Protein AF-A0A2T9WKX0-F1 (afdb_monomer_lite)

pLDDT: mean 79.96, std 14.44, range [45.69, 96.19]

Structure (mmCIF, N/CA/C/O backbone):
data_AF-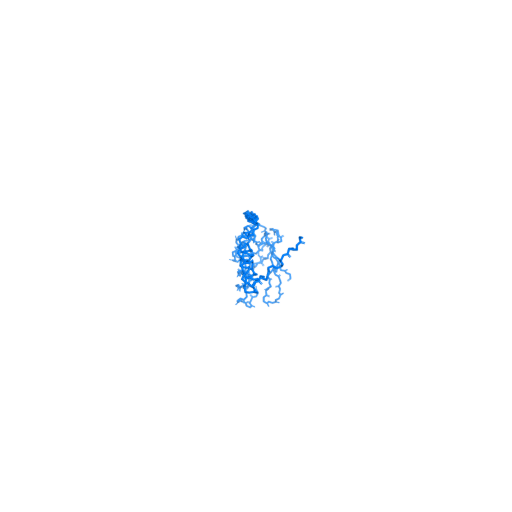A0A2T9WKX0-F1
#
_entry.id   AF-A0A2T9WKX0-F1
#
loop_
_atom_site.group_PDB
_atom_site.id
_atom_site.type_symbol
_atom_site.label_atom_id
_atom_site.label_alt_id
_atom_site.label_comp_id
_atom_site.label_asym_id
_atom_site.label_entity_id
_atom_site.label_seq_id
_atom_site.pdbx_PDB_ins_code
_atom_site.Cartn_x
_atom_site.Cartn_y
_atom_site.Cartn_z
_atom_site.occupancy
_atom_site.B_iso_or_equiv
_atom_site.auth_seq_id
_atom_site.auth_comp_id
_atom_site.auth_asym_id
_atom_site.auth_atom_id
_atom_site.pdbx_PDB_model_num
ATOM 1 N N . MET A 1 1 ? -24.105 4.157 95.725 1.00 45.69 1 MET A N 1
ATOM 2 C CA . MET A 1 1 ? -23.853 4.568 94.326 1.00 45.69 1 MET A CA 1
ATOM 3 C C . MET A 1 1 ? -24.522 3.569 93.401 1.00 45.69 1 MET A C 1
ATOM 5 O O . MET A 1 1 ? -24.033 2.460 93.273 1.00 45.69 1 MET A O 1
ATOM 9 N N . ILE A 1 2 ? -25.660 3.927 92.810 1.00 48.53 2 ILE A N 1
ATOM 10 C CA . ILE A 1 2 ? -26.335 3.114 91.792 1.00 48.53 2 ILE A CA 1
ATOM 11 C C . ILE A 1 2 ? -26.594 4.075 90.635 1.00 48.53 2 ILE A C 1
ATOM 13 O O . ILE A 1 2 ? -27.408 4.990 90.761 1.00 48.53 2 ILE A O 1
ATOM 17 N N . LYS A 1 3 ? -25.825 3.941 89.549 1.00 50.44 3 LYS A N 1
ATOM 18 C CA . LYS A 1 3 ? -26.073 4.695 88.317 1.00 50.44 3 LYS A CA 1
ATOM 19 C C . LYS A 1 3 ? -27.408 4.203 87.761 1.00 50.44 3 LYS A C 1
ATOM 21 O O . LYS A 1 3 ? -27.507 3.064 87.320 1.00 50.44 3 LYS A O 1
ATOM 26 N N . ARG A 1 4 ? -28.440 5.049 87.839 1.00 50.62 4 ARG A N 1
ATOM 27 C CA . ARG A 1 4 ? -29.727 4.819 87.177 1.00 50.62 4 ARG A CA 1
ATOM 28 C C . ARG A 1 4 ? -29.478 4.719 85.676 1.00 50.62 4 ARG A C 1
ATOM 30 O O . ARG A 1 4 ? -29.065 5.696 85.057 1.00 50.62 4 ARG A O 1
ATOM 37 N N . THR A 1 5 ? -29.750 3.553 85.111 1.00 56.56 5 THR A N 1
ATOM 38 C CA . THR A 1 5 ? -29.884 3.355 83.671 1.00 56.56 5 THR A CA 1
ATOM 39 C C . THR A 1 5 ? -31.097 4.162 83.221 1.00 56.56 5 THR A C 1
ATOM 41 O O . THR A 1 5 ? -32.239 3.777 83.466 1.00 56.56 5 THR A O 1
ATOM 44 N N . GLN A 1 6 ? -30.860 5.350 82.666 1.00 55.59 6 GLN A N 1
ATOM 45 C CA . GLN A 1 6 ? -31.915 6.130 82.032 1.00 55.59 6 GLN A CA 1
ATOM 46 C C . GLN A 1 6 ? -32.385 5.351 80.802 1.00 55.59 6 GLN A C 1
ATOM 48 O O . GLN A 1 6 ? -31.597 5.103 79.891 1.00 55.59 6 GLN A O 1
ATOM 53 N N . ASN A 1 7 ? -33.660 4.950 80.808 1.00 59.12 7 ASN A N 1
ATOM 54 C CA . ASN A 1 7 ? -34.376 4.453 79.637 1.00 59.12 7 ASN A CA 1
ATOM 55 C C . ASN A 1 7 ? -34.267 5.508 78.534 1.00 59.12 7 ASN A C 1
ATOM 57 O O . ASN A 1 7 ? -35.022 6.480 78.529 1.00 59.12 7 ASN A O 1
ATOM 61 N N . LEU A 1 8 ? -33.313 5.335 77.622 1.00 61.34 8 LEU A N 1
ATOM 62 C CA . LEU A 1 8 ? -33.278 6.120 76.402 1.00 61.34 8 LEU A CA 1
ATOM 63 C C . LEU A 1 8 ? -34.489 5.674 75.573 1.00 61.34 8 LEU A C 1
ATOM 65 O O . LEU A 1 8 ? -34.577 4.490 75.234 1.00 61.34 8 LEU A O 1
ATOM 69 N N . PRO A 1 9 ? -35.455 6.564 75.293 1.00 70.69 9 PRO A N 1
ATOM 70 C CA . PRO A 1 9 ? -36.623 6.181 74.523 1.00 70.69 9 PRO A CA 1
ATOM 71 C C . PRO A 1 9 ? -36.156 5.690 73.152 1.00 70.69 9 PRO A C 1
ATOM 73 O O . PRO A 1 9 ? -35.346 6.339 72.491 1.00 70.69 9 PRO A O 1
ATOM 76 N N . LEU A 1 10 ? -36.660 4.525 72.736 1.00 69.50 10 LEU A N 1
ATOM 77 C CA . LEU A 1 10 ? -36.235 3.812 71.524 1.00 69.50 10 LEU A CA 1
ATOM 78 C C . LEU A 1 10 ? -36.245 4.718 70.278 1.00 69.50 10 LEU A C 1
ATOM 80 O O . LEU A 1 10 ? -35.387 4.608 69.408 1.00 69.50 10 LEU A O 1
ATOM 84 N N . ASN A 1 11 ? -37.168 5.680 70.249 1.00 72.81 11 ASN A N 1
ATOM 85 C CA . ASN A 1 11 ? -37.296 6.674 69.189 1.00 72.81 11 ASN A CA 1
ATOM 86 C C . ASN A 1 11 ? -36.045 7.564 69.041 1.00 72.81 11 ASN A C 1
ATOM 88 O O . ASN A 1 11 ? -35.660 7.915 67.931 1.00 72.81 11 ASN A O 1
ATOM 92 N N . THR A 1 12 ? -35.364 7.886 70.144 1.00 77.31 12 THR A N 1
ATOM 93 C CA . THR A 1 12 ? -34.109 8.654 70.142 1.00 77.31 12 THR A CA 1
ATOM 94 C C . THR A 1 12 ? -32.941 7.829 69.608 1.00 77.31 12 THR A C 1
ATOM 96 O O . THR A 1 12 ? -32.082 8.369 68.915 1.00 77.31 12 THR A O 1
ATOM 99 N N . ILE A 1 13 ? -32.924 6.518 69.871 1.00 77.50 13 ILE A N 1
ATOM 100 C CA . ILE A 1 13 ? -31.910 5.604 69.325 1.00 77.50 13 ILE A CA 1
ATOM 101 C C . ILE A 1 13 ? -32.074 5.495 67.804 1.00 77.50 13 ILE A C 1
ATOM 103 O O . ILE A 1 13 ? -31.099 5.627 67.068 1.00 77.50 13 ILE A O 1
ATOM 107 N N . ILE A 1 14 ? -33.312 5.330 67.329 1.00 80.69 14 ILE A N 1
ATOM 108 C CA . ILE A 1 14 ? -33.627 5.262 65.894 1.00 80.69 14 ILE A CA 1
ATOM 109 C C . ILE A 1 14 ? -33.220 6.566 65.193 1.00 80.69 14 ILE A C 1
ATOM 111 O O . ILE A 1 14 ? -32.568 6.529 64.149 1.00 80.69 14 ILE A O 1
ATOM 115 N N . LEU A 1 15 ? -33.529 7.720 65.793 1.0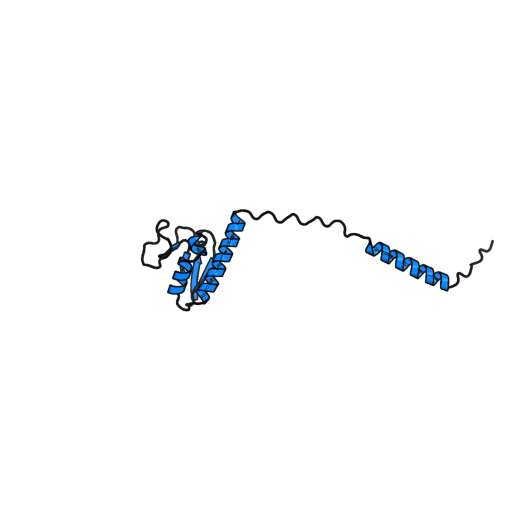0 83.62 15 LEU A N 1
ATOM 116 C CA . LEU A 1 15 ? -33.180 9.024 65.226 1.00 83.62 15 LEU A CA 1
ATOM 117 C C . LEU A 1 15 ? -31.657 9.233 65.133 1.00 83.62 15 LEU A C 1
ATOM 119 O O . LEU A 1 15 ? -31.170 9.760 64.133 1.00 83.62 15 LEU A O 1
ATOM 123 N N . ALA A 1 16 ? -30.899 8.778 66.135 1.00 81.94 16 ALA A N 1
ATOM 124 C CA . ALA A 1 16 ? -29.439 8.866 66.134 1.00 81.94 16 ALA A CA 1
ATOM 125 C C . ALA A 1 16 ? -28.800 8.007 65.028 1.00 81.94 16 ALA A C 1
ATOM 127 O O . ALA A 1 16 ? -27.862 8.456 64.372 1.00 81.94 16 ALA A O 1
ATOM 128 N N . ILE A 1 17 ? -29.330 6.806 64.771 1.00 83.94 17 ILE A N 1
ATOM 129 C CA . ILE A 1 17 ? -28.842 5.928 63.694 1.00 83.94 17 ILE A CA 1
ATOM 130 C C . ILE A 1 17 ? -29.078 6.570 62.321 1.00 83.94 17 ILE A C 1
ATOM 132 O O . ILE A 1 17 ? -28.168 6.593 61.492 1.00 83.94 17 ILE A O 1
ATOM 136 N N . ILE A 1 18 ? -30.269 7.138 62.096 1.00 85.62 18 ILE A N 1
ATOM 137 C CA . ILE A 1 18 ? -30.601 7.830 60.841 1.00 85.62 18 ILE A CA 1
ATOM 138 C C . ILE A 1 18 ? -29.663 9.026 60.625 1.00 85.62 18 ILE A C 1
ATOM 140 O O . ILE A 1 18 ? -29.126 9.197 59.531 1.00 85.62 18 ILE A O 1
ATOM 144 N N . ALA A 1 19 ? -29.408 9.819 61.669 1.00 84.50 19 ALA A N 1
ATOM 145 C CA . ALA A 1 19 ? -28.500 10.960 61.589 1.00 84.50 19 ALA A CA 1
ATOM 146 C C . ALA A 1 19 ? -27.062 10.542 61.228 1.00 84.50 19 ALA A C 1
ATOM 148 O O . ALA A 1 19 ? -26.445 11.160 60.362 1.00 84.50 19 ALA A O 1
ATOM 149 N N . ILE A 1 20 ? -26.541 9.466 61.831 1.00 84.81 20 ILE A N 1
ATOM 150 C CA . ILE A 1 20 ? -25.201 8.941 61.519 1.00 84.81 20 ILE A CA 1
ATOM 151 C C . ILE A 1 20 ? -25.132 8.450 60.067 1.00 84.81 20 ILE A C 1
ATOM 153 O O . ILE A 1 20 ? -24.168 8.759 59.369 1.00 84.81 20 ILE A O 1
ATOM 157 N N . ALA A 1 21 ? -26.157 7.742 59.583 1.00 82.94 21 ALA A N 1
ATOM 158 C CA . ALA A 1 21 ? -26.199 7.252 58.206 1.00 82.94 21 ALA A CA 1
ATOM 159 C C . ALA A 1 21 ? -26.160 8.397 57.179 1.00 82.94 21 ALA A C 1
ATOM 161 O O . ALA A 1 21 ? -25.421 8.321 56.198 1.00 82.94 21 ALA A O 1
ATOM 162 N N . ILE A 1 22 ? -26.894 9.485 57.436 1.00 82.44 22 ILE A N 1
ATOM 163 C CA . ILE A 1 22 ? -26.889 10.679 56.578 1.00 82.44 22 ILE A CA 1
ATOM 164 C C . ILE A 1 22 ? -25.508 11.342 56.585 1.00 82.44 22 ILE A C 1
ATOM 166 O O . ILE A 1 22 ? -24.995 11.689 55.525 1.00 82.44 22 ILE A O 1
ATOM 170 N N . VAL A 1 23 ? -24.872 11.479 57.752 1.00 80.44 23 VAL A N 1
ATOM 171 C CA . VAL A 1 23 ? -23.530 12.075 57.859 1.00 80.44 23 VAL A CA 1
ATOM 172 C C . VAL A 1 23 ? -22.489 11.241 57.105 1.00 80.44 23 VAL A C 1
ATOM 174 O O . VAL A 1 23 ? -21.694 11.803 56.358 1.00 80.44 23 VAL A O 1
ATOM 177 N N . VAL A 1 24 ? -22.521 9.911 57.222 1.00 77.12 24 VAL A N 1
ATOM 178 C CA . VAL A 1 24 ? -21.611 9.020 56.479 1.00 77.12 24 VAL A CA 1
ATOM 179 C C . VAL A 1 24 ? -21.844 9.118 54.968 1.00 77.12 24 VAL A C 1
ATOM 181 O O . VAL A 1 24 ? -20.879 9.174 54.209 1.00 77.12 24 VAL A O 1
ATOM 184 N N . PHE A 1 25 ? -23.101 9.202 54.526 1.00 72.19 25 PHE A N 1
ATOM 185 C CA . PHE A 1 25 ? -23.439 9.362 53.109 1.00 72.19 25 PHE A CA 1
ATOM 186 C C . PHE A 1 25 ? -22.978 10.717 52.549 1.00 72.19 25 PHE A C 1
ATOM 188 O O . PHE A 1 25 ? -22.442 10.790 51.444 1.00 72.19 25 PHE A O 1
ATOM 195 N N . LEU A 1 26 ? -23.121 11.792 53.331 1.00 72.44 26 LEU A N 1
ATOM 196 C CA . LEU A 1 26 ? -22.642 13.121 52.956 1.00 72.44 26 LEU A CA 1
ATOM 197 C C . LEU A 1 26 ? -21.111 13.171 52.880 1.00 72.44 26 LEU A C 1
ATOM 199 O O . LEU A 1 26 ? -20.582 13.703 51.911 1.00 72.44 26 LEU A O 1
ATOM 203 N N . ILE A 1 27 ? -20.390 12.583 53.840 1.00 69.62 27 ILE A N 1
ATOM 204 C CA . ILE A 1 27 ? -18.916 12.545 53.814 1.00 69.62 27 ILE A CA 1
ATOM 205 C C . ILE A 1 27 ? -18.410 11.666 52.659 1.00 69.62 27 ILE A C 1
ATOM 207 O O . ILE A 1 27 ? -17.445 12.036 51.993 1.00 69.62 27 ILE A O 1
ATOM 211 N N . GLY A 1 28 ? -19.081 10.543 52.372 1.00 60.75 28 GLY A N 1
ATOM 212 C CA . GLY A 1 28 ? -18.735 9.651 51.260 1.00 60.75 28 GLY A CA 1
ATOM 213 C C . GLY A 1 28 ? -18.815 10.325 49.886 1.00 60.75 28 GLY A C 1
ATOM 214 O O . GLY A 1 28 ? -17.961 10.078 49.039 1.00 60.75 28 GLY A O 1
ATOM 215 N N . ASN A 1 29 ? -19.771 11.238 49.690 1.00 60.78 29 ASN A N 1
ATOM 216 C CA . ASN A 1 29 ? -19.918 11.991 48.438 1.00 60.78 29 ASN A CA 1
ATOM 217 C C . ASN A 1 29 ? -18.929 13.164 48.287 1.00 60.78 29 ASN A C 1
ATOM 219 O O . ASN A 1 29 ? -18.828 13.726 47.199 1.00 60.78 29 ASN A O 1
ATOM 223 N N . PHE A 1 30 ? -18.202 13.54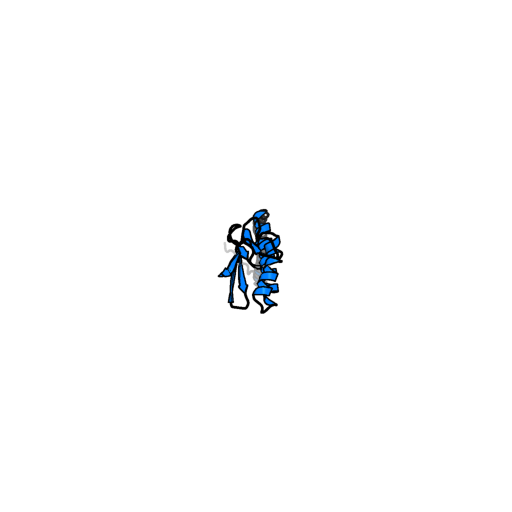2 49.347 1.00 53.34 30 PHE A N 1
ATOM 224 C CA . PHE A 1 30 ? -17.223 14.640 49.330 1.00 53.34 30 PHE A CA 1
ATOM 225 C C . PHE A 1 30 ? -15.764 14.181 49.203 1.00 53.34 30 PHE A C 1
ATOM 227 O O . PHE A 1 30 ? -14.861 15.021 49.169 1.00 53.34 30 PHE A O 1
ATOM 234 N N . ILE A 1 31 ? -15.508 12.876 49.074 1.00 57.84 31 ILE A N 1
ATOM 235 C CA . ILE A 1 31 ? -14.191 12.390 48.662 1.00 57.84 31 ILE A CA 1
ATOM 236 C C . ILE A 1 31 ? -14.075 12.648 47.158 1.00 57.84 31 ILE A C 1
ATOM 238 O O . ILE A 1 31 ? -14.428 11.805 46.335 1.00 57.84 31 ILE A O 1
ATOM 242 N N . LEU A 1 32 ? -13.600 13.846 46.797 1.00 53.69 32 LEU A N 1
ATOM 243 C CA . LEU A 1 32 ? -13.025 14.077 45.475 1.00 53.69 32 LEU A CA 1
ATOM 244 C C . LEU A 1 32 ? -12.069 12.906 45.197 1.00 53.69 32 LEU A C 1
ATOM 246 O O . LEU A 1 32 ? -11.232 12.616 46.063 1.00 53.69 32 LEU A O 1
ATOM 250 N N . PRO A 1 33 ? -12.173 12.221 44.043 1.00 59.06 33 PRO A N 1
ATOM 251 C CA . PRO A 1 33 ? -11.176 11.229 43.683 1.00 59.06 33 PRO A CA 1
ATOM 252 C C . PRO A 1 33 ? -9.798 11.892 43.813 1.00 59.06 33 PRO A C 1
ATOM 254 O O . PRO A 1 33 ? -9.649 13.047 43.396 1.00 59.06 33 PRO A O 1
ATOM 257 N N . PRO A 1 34 ? -8.811 11.230 44.444 1.00 62.00 34 PRO A N 1
ATOM 258 C CA . PRO A 1 34 ? -7.472 11.790 44.550 1.00 62.00 34 PRO A CA 1
ATOM 259 C C . PRO A 1 34 ? -7.034 12.160 43.139 1.00 62.00 34 PRO A C 1
ATOM 261 O O . PRO A 1 34 ? -7.120 11.300 42.264 1.00 62.00 34 PRO A O 1
ATOM 264 N N . ASN A 1 35 ? -6.665 13.434 42.935 1.00 56.25 35 ASN A N 1
ATOM 265 C CA . ASN A 1 35 ? -6.225 14.021 41.669 1.00 56.25 35 ASN A CA 1
ATOM 266 C C . ASN A 1 35 ? -5.586 12.958 40.781 1.00 56.25 35 ASN A C 1
ATOM 268 O O . ASN A 1 35 ? -4.413 12.620 40.956 1.00 56.25 35 ASN A O 1
ATOM 272 N N . GLN A 1 36 ? -6.373 12.406 39.859 1.00 55.44 36 GLN A N 1
ATOM 273 C CA . GLN A 1 36 ? -5.826 11.531 38.849 1.00 55.44 36 GLN A CA 1
ATOM 274 C C . GLN A 1 36 ? -4.860 12.424 38.073 1.00 55.44 36 GLN A C 1
ATOM 276 O O . GLN A 1 36 ? -5.292 13.482 37.601 1.00 55.44 36 GLN A O 1
ATOM 281 N N . PRO A 1 37 ? -3.560 12.085 38.001 1.00 60.09 37 PRO A N 1
ATOM 282 C CA . PRO A 1 37 ? -2.646 12.829 37.160 1.00 60.09 37 PRO A CA 1
ATOM 283 C C . PRO A 1 37 ? -3.289 12.862 35.783 1.00 60.09 37 PRO A C 1
ATOM 285 O O . PRO A 1 37 ? -3.643 11.805 35.249 1.00 60.09 37 PRO A O 1
ATOM 288 N N . THR A 1 38 ? -3.522 14.059 35.249 1.00 63.97 38 THR A N 1
ATOM 289 C CA . THR A 1 38 ? -3.944 14.218 33.863 1.00 63.97 38 THR A CA 1
ATOM 290 C C . THR A 1 38 ? -3.021 13.320 33.043 1.00 63.97 38 THR A C 1
ATOM 292 O O . THR A 1 38 ? -1.801 13.432 33.223 1.00 63.97 38 THR A O 1
ATOM 295 N N . PRO A 1 39 ? -3.545 12.384 32.224 1.00 61.28 39 PRO A N 1
ATOM 296 C CA . PRO A 1 39 ? -2.692 11.582 31.364 1.00 61.28 39 PRO A CA 1
ATOM 297 C C . PRO A 1 39 ? -1.745 12.543 30.647 1.00 61.28 39 PRO A C 1
ATOM 299 O O . PRO A 1 39 ? -2.222 13.594 30.197 1.00 61.28 39 PRO A O 1
ATOM 302 N N . PRO A 1 40 ? -0.429 12.265 30.599 1.00 59.72 40 PRO A N 1
ATOM 303 C CA . PRO A 1 40 ? 0.481 13.125 29.864 1.00 59.72 40 PRO A CA 1
ATOM 304 C C . PRO A 1 40 ? -0.122 13.328 28.479 1.00 59.72 40 PRO A C 1
ATOM 306 O O . PRO A 1 40 ? -0.553 12.358 27.848 1.00 59.72 40 PRO A O 1
ATOM 309 N N . THR A 1 41 ? -0.241 14.592 28.062 1.00 62.12 41 THR A N 1
ATOM 310 C CA . THR A 1 41 ? -0.745 14.954 26.739 1.00 62.12 41 THR A CA 1
ATOM 311 C C . THR A 1 41 ? -0.095 14.009 25.734 1.00 62.12 41 THR A C 1
ATOM 313 O O . THR A 1 41 ? 1.133 13.865 25.804 1.00 62.12 41 THR A O 1
ATOM 316 N N . PRO A 1 42 ? -0.865 13.323 24.862 1.00 62.34 42 PRO A N 1
ATOM 317 C CA . PRO A 1 42 ? -0.283 12.413 23.891 1.00 62.34 42 PRO A CA 1
ATOM 318 C C . PRO A 1 42 ? 0.880 13.137 23.221 1.00 62.34 42 PRO A C 1
ATOM 320 O O . PRO A 1 42 ? 0.691 14.292 22.816 1.00 62.34 42 PRO A O 1
ATOM 323 N N . PRO A 1 43 ? 2.085 12.540 23.179 1.00 64.25 43 PRO A N 1
ATOM 324 C CA . PRO A 1 43 ? 3.217 13.197 22.555 1.00 64.25 43 PRO A CA 1
ATOM 325 C C . PRO A 1 43 ? 2.773 13.621 21.162 1.00 64.25 43 PRO A C 1
ATOM 327 O O . PRO A 1 43 ? 2.207 12.808 20.426 1.00 64.25 43 PRO A O 1
ATOM 330 N N . THR A 1 44 ? 2.955 14.903 20.831 1.00 67.88 44 THR A N 1
ATOM 331 C CA . THR A 1 44 ? 2.641 15.410 19.496 1.00 67.88 44 THR A CA 1
ATOM 332 C C . THR A 1 44 ? 3.288 14.452 18.504 1.00 67.88 44 THR A C 1
ATOM 334 O O . THR A 1 44 ? 4.510 14.281 18.576 1.00 67.88 44 THR A O 1
ATOM 337 N N . PRO A 1 45 ? 2.506 13.776 17.640 1.00 60.78 45 PRO A N 1
ATOM 338 C CA . PRO A 1 45 ? 3.055 12.733 16.800 1.00 60.78 45 PRO A CA 1
ATOM 339 C C . PRO A 1 45 ? 4.180 13.342 15.981 1.00 60.78 45 PRO A C 1
ATOM 341 O O . PRO A 1 45 ? 4.031 14.428 15.405 1.00 60.78 45 PRO A O 1
ATOM 344 N N . SER A 1 46 ? 5.320 12.659 15.996 1.00 70.88 46 SER A N 1
ATOM 345 C CA . SER A 1 46 ? 6.487 13.063 15.227 1.00 70.88 46 SER A CA 1
ATOM 346 C C . SER A 1 46 ? 6.091 13.285 13.760 1.00 70.88 46 SER A C 1
ATOM 348 O O . SER A 1 46 ? 5.130 12.673 13.278 1.00 70.88 46 SER A O 1
ATOM 350 N N . PRO A 1 47 ? 6.817 14.134 13.015 1.00 68.38 47 PRO A N 1
ATOM 351 C CA . PRO A 1 47 ? 6.571 14.326 11.587 1.00 68.38 47 PRO A 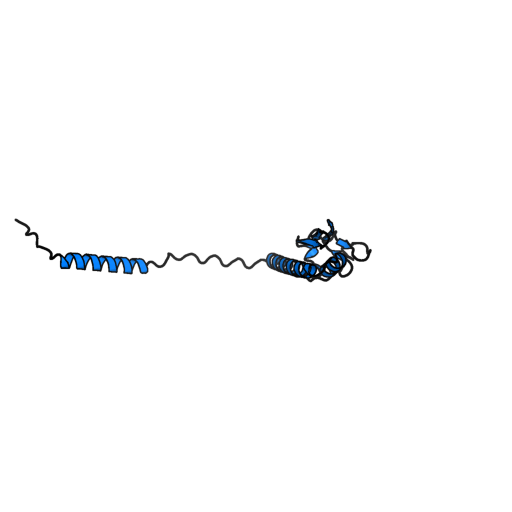CA 1
ATOM 352 C C . PRO A 1 47 ? 6.453 12.995 10.832 1.00 68.38 47 PRO A C 1
ATOM 354 O O . PRO A 1 47 ? 5.539 12.821 10.033 1.00 68.38 47 PRO A O 1
ATOM 357 N N . ASN A 1 48 ? 7.290 12.014 11.182 1.00 66.94 48 ASN A N 1
ATOM 358 C CA . ASN A 1 48 ? 7.249 10.673 10.609 1.00 66.94 48 ASN A CA 1
ATOM 359 C C . ASN A 1 48 ? 5.923 9.971 10.931 1.00 66.94 48 ASN A C 1
ATOM 361 O O . ASN A 1 48 ? 5.266 9.492 10.017 1.00 66.94 48 ASN A O 1
ATOM 365 N N . GLN A 1 49 ? 5.467 9.969 12.189 1.00 66.19 49 GLN A N 1
ATOM 366 C CA . GLN A 1 49 ? 4.178 9.365 12.568 1.00 66.19 49 GLN A CA 1
ATOM 367 C C . GLN A 1 49 ? 2.987 9.982 11.824 1.00 66.19 49 GLN A C 1
ATOM 369 O O . GLN A 1 49 ? 2.059 9.260 11.462 1.00 66.19 49 GLN A O 1
ATOM 374 N N . LYS A 1 50 ? 3.019 11.292 11.549 1.00 73.56 50 LYS A N 1
ATOM 375 C CA . LYS A 1 50 ? 1.993 11.944 10.720 1.00 73.56 50 LYS A CA 1
ATOM 376 C C . LYS A 1 50 ? 2.034 11.459 9.269 1.00 73.56 50 LYS A C 1
ATOM 378 O O . LYS A 1 50 ? 0.980 11.200 8.700 1.00 73.56 50 LYS A O 1
ATOM 383 N N . ILE A 1 51 ? 3.226 11.291 8.695 1.00 77.69 51 ILE A N 1
ATOM 384 C CA . ILE A 1 51 ? 3.408 10.758 7.335 1.00 77.69 51 ILE A CA 1
ATOM 385 C C . ILE A 1 51 ? 2.915 9.305 7.250 1.00 77.69 51 ILE A C 1
ATOM 387 O O . ILE A 1 51 ? 2.181 8.971 6.327 1.00 77.69 51 ILE A O 1
ATOM 391 N N . PHE A 1 52 ? 3.234 8.460 8.237 1.00 83.94 52 PHE A N 1
ATOM 392 C CA . PHE A 1 52 ? 2.747 7.074 8.303 1.00 83.94 52 PHE A CA 1
ATOM 393 C C . PHE A 1 52 ? 1.214 6.996 8.347 1.00 83.94 52 PHE A C 1
ATOM 395 O O . PHE A 1 52 ? 0.620 6.192 7.631 1.00 83.94 52 PHE A O 1
ATOM 402 N N . ALA A 1 53 ? 0.565 7.844 9.153 1.00 85.69 53 ALA A N 1
ATOM 403 C CA . ALA A 1 53 ? -0.895 7.898 9.224 1.00 85.69 53 ALA A CA 1
ATOM 404 C C . ALA A 1 53 ? -1.521 8.316 7.882 1.00 85.69 53 ALA A C 1
ATOM 406 O O . ALA A 1 53 ? -2.470 7.682 7.428 1.00 85.69 53 ALA A O 1
ATOM 407 N N . LEU A 1 54 ? -0.938 9.321 7.221 1.00 91.50 54 LEU A N 1
ATOM 408 C CA . LEU A 1 54 ? -1.381 9.796 5.909 1.00 91.50 54 LEU A CA 1
ATOM 409 C C . LEU A 1 54 ? -1.226 8.712 4.827 1.00 91.50 54 LEU A C 1
ATOM 411 O O . LEU A 1 54 ? -2.140 8.466 4.047 1.00 91.50 54 LEU A O 1
ATOM 415 N N . CYS A 1 55 ? -0.085 8.017 4.810 1.00 92.50 55 CYS A N 1
ATOM 416 C CA . CYS A 1 55 ? 0.171 6.926 3.873 1.00 92.50 55 CYS A CA 1
ATOM 417 C C . CYS A 1 55 ? -0.777 5.741 4.077 1.00 92.50 55 CYS A C 1
ATOM 419 O O . CYS A 1 55 ? -1.238 5.158 3.098 1.00 92.50 55 CYS A O 1
ATOM 421 N N . SER A 1 56 ? -1.106 5.419 5.330 1.00 93.25 56 SER A N 1
ATOM 422 C CA . SER A 1 56 ? -2.108 4.404 5.664 1.00 93.25 56 SER A CA 1
ATOM 423 C C . SER A 1 56 ? -3.504 4.792 5.160 1.00 93.25 56 SER A C 1
ATOM 425 O O . SER A 1 56 ? -4.207 3.971 4.569 1.00 93.25 56 SER A O 1
ATOM 427 N N . GLU A 1 57 ? -3.891 6.060 5.320 1.00 94.69 57 GLU A N 1
ATOM 428 C CA . GLU A 1 57 ? -5.161 6.580 4.807 1.00 94.69 57 GLU A CA 1
ATOM 429 C C . GLU A 1 57 ? -5.224 6.503 3.275 1.00 94.69 57 GLU A C 1
ATOM 431 O O . GLU A 1 57 ? -6.197 5.990 2.721 1.00 94.69 57 GLU A O 1
ATOM 436 N N . TYR A 1 58 ? -4.160 6.925 2.585 1.00 95.06 58 TYR A N 1
ATOM 437 C CA . TYR A 1 58 ? -4.074 6.823 1.128 1.00 95.06 58 TYR A CA 1
ATOM 438 C C . TYR A 1 58 ? -4.107 5.378 0.634 1.00 95.06 58 TYR A C 1
ATOM 440 O O . TYR A 1 58 ? -4.796 5.106 -0.349 1.00 95.06 58 TYR A O 1
ATOM 448 N N . ALA A 1 59 ? -3.419 4.456 1.316 1.00 94.38 59 ALA A N 1
ATOM 449 C CA . ALA A 1 59 ? -3.450 3.031 0.996 1.00 94.38 59 ALA A CA 1
ATOM 450 C C . ALA A 1 59 ? -4.870 2.455 1.139 1.00 94.38 59 ALA A C 1
ATOM 452 O O . ALA A 1 59 ? -5.386 1.816 0.227 1.00 94.38 59 ALA A O 1
ATOM 453 N N . SER A 1 60 ? -5.557 2.748 2.243 1.00 95.00 60 SER A N 1
ATOM 454 C CA . SER A 1 60 ? -6.940 2.304 2.456 1.00 95.00 60 SER A CA 1
ATOM 455 C C . SER A 1 60 ? -7.910 2.873 1.408 1.00 95.00 60 SER A C 1
ATOM 457 O O . SER A 1 60 ? -8.752 2.152 0.856 1.00 95.00 60 SER A O 1
ATOM 459 N N . ALA A 1 61 ? -7.762 4.161 1.081 1.00 95.94 61 ALA A N 1
ATOM 460 C CA . ALA A 1 61 ? -8.587 4.829 0.083 1.00 95.94 61 ALA A CA 1
ATOM 461 C C . ALA A 1 61 ? -8.425 4.193 -1.304 1.00 95.94 61 ALA A C 1
ATOM 463 O O . ALA A 1 61 ? -9.428 3.875 -1.949 1.00 95.94 61 ALA A O 1
ATOM 464 N N . ILE A 1 62 ? -7.186 3.951 -1.751 1.00 96.19 62 ILE A N 1
ATOM 465 C CA . ILE A 1 62 ? -6.959 3.313 -3.051 1.00 96.19 62 ILE A CA 1
ATOM 466 C C . ILE A 1 62 ? -7.364 1.838 -3.053 1.00 96.19 62 ILE A C 1
ATOM 468 O O . ILE A 1 62 ? -7.921 1.377 -4.043 1.00 96.19 62 ILE A O 1
ATOM 472 N N . ASN A 1 63 ? -7.187 1.111 -1.947 1.00 95.25 63 ASN A N 1
ATOM 473 C CA . ASN A 1 63 ? -7.661 -0.269 -1.828 1.00 95.25 63 ASN A CA 1
ATOM 474 C C . ASN A 1 63 ? -9.183 -0.361 -2.046 1.00 95.25 63 ASN A C 1
ATOM 476 O O . ASN A 1 63 ? -9.669 -1.204 -2.798 1.00 95.25 63 ASN A O 1
ATOM 480 N N . THR A 1 64 ? -9.936 0.577 -1.464 1.00 94.75 64 THR A N 1
ATOM 481 C CA . THR A 1 64 ? -11.392 0.668 -1.660 1.00 94.75 64 THR A CA 1
ATOM 482 C C . THR A 1 64 ? -11.748 0.985 -3.116 1.00 94.75 64 THR A C 1
ATOM 484 O O . THR A 1 64 ? -12.651 0.367 -3.677 1.00 94.75 64 THR A O 1
ATOM 487 N N . GLN A 1 65 ? -11.029 1.917 -3.752 1.00 93.50 65 GLN A N 1
ATOM 488 C CA . GLN A 1 65 ? -11.246 2.263 -5.162 1.00 93.50 65 GLN A CA 1
ATOM 489 C C . GLN A 1 65 ? -10.931 1.089 -6.096 1.00 93.50 65 GLN A C 1
ATOM 491 O O . GLN A 1 65 ? -11.718 0.799 -6.994 1.00 93.50 65 GLN A O 1
ATOM 496 N N . MET A 1 66 ? -9.842 0.357 -5.859 1.00 94.19 66 MET A N 1
ATOM 497 C CA . MET A 1 66 ? -9.507 -0.836 -6.639 1.00 94.19 66 MET A CA 1
ATOM 498 C C . MET A 1 66 ? -10.575 -1.927 -6.532 1.00 94.19 66 MET A C 1
ATOM 500 O O . MET A 1 66 ? -10.831 -2.614 -7.519 1.00 94.19 66 MET A O 1
ATOM 504 N N . GLY A 1 67 ? -11.260 -2.038 -5.389 1.00 90.56 67 GLY A N 1
ATOM 505 C CA . GLY A 1 67 ? -12.396 -2.946 -5.205 1.00 90.56 67 GLY A CA 1
ATOM 506 C C . GLY A 1 67 ? -13.605 -2.665 -6.110 1.00 90.56 67 GLY A C 1
ATOM 507 O O . GLY A 1 67 ? -14.497 -3.502 -6.206 1.00 90.56 67 GLY A O 1
ATOM 508 N N . THR A 1 68 ? -13.644 -1.519 -6.800 1.00 92.38 68 THR A N 1
ATOM 509 C CA . THR A 1 68 ? -14.710 -1.184 -7.764 1.00 92.38 68 THR A CA 1
ATOM 510 C C . THR A 1 68 ? -14.470 -1.747 -9.168 1.00 92.38 68 THR A C 1
ATOM 512 O O . THR A 1 68 ? -15.363 -1.687 -10.012 1.00 92.38 68 THR A O 1
ATOM 515 N N . SER A 1 69 ? -13.286 -2.311 -9.422 1.00 93.50 69 SER A N 1
ATOM 516 C CA . SER A 1 69 ? -12.908 -2.912 -10.700 1.00 93.50 69 SER A CA 1
ATOM 517 C C . SER A 1 69 ? -12.624 -4.399 -10.545 1.00 93.50 69 SER A C 1
ATOM 519 O O . SER A 1 69 ? -12.017 -4.832 -9.568 1.00 93.50 69 SER A O 1
ATOM 521 N N . THR A 1 70 ? -13.009 -5.173 -11.556 1.00 95.44 70 THR A N 1
ATOM 522 C CA . THR A 1 70 ? -12.682 -6.599 -11.679 1.00 95.44 70 THR A CA 1
ATOM 523 C C . THR A 1 70 ? -11.530 -6.861 -12.654 1.00 95.44 70 THR A C 1
ATOM 525 O O . THR A 1 70 ? -11.178 -8.013 -12.888 1.00 95.44 70 THR A O 1
ATOM 528 N N . ASP A 1 71 ? -10.957 -5.815 -13.259 1.00 94.81 71 ASP A N 1
ATOM 529 C CA . ASP A 1 71 ? -9.794 -5.909 -14.148 1.00 94.81 71 ASP A CA 1
ATOM 530 C C . ASP A 1 71 ? -8.506 -5.587 -13.361 1.00 94.81 71 ASP A C 1
ATOM 532 O O . ASP A 1 71 ? -8.335 -4.435 -12.937 1.00 94.81 71 ASP A O 1
ATOM 536 N N . PRO A 1 72 ? -7.586 -6.560 -13.185 1.00 92.12 72 PRO A N 1
ATOM 537 C CA . PRO A 1 72 ? -6.316 -6.358 -12.486 1.00 92.12 72 PRO A CA 1
ATOM 538 C C . PRO A 1 72 ? -5.432 -5.267 -13.099 1.00 92.12 72 PRO A C 1
ATOM 540 O O . PRO A 1 72 ? -4.759 -4.540 -12.372 1.00 92.12 72 PRO A O 1
ATOM 543 N N . ASN A 1 73 ? -5.448 -5.096 -14.423 1.00 91.62 73 ASN A N 1
ATOM 544 C CA . ASN A 1 73 ? -4.658 -4.055 -15.082 1.00 91.62 73 ASN A CA 1
ATOM 545 C C . ASN A 1 73 ? -5.233 -2.670 -14.784 1.00 91.62 73 ASN A C 1
ATOM 547 O O . ASN A 1 73 ? -4.485 -1.730 -14.518 1.00 91.62 73 ASN A O 1
ATOM 551 N N . ALA A 1 74 ? -6.563 -2.545 -14.772 1.00 93.69 74 ALA A N 1
ATOM 552 C CA . ALA A 1 74 ? -7.219 -1.308 -14.364 1.00 93.69 74 ALA A CA 1
ATOM 553 C C . ALA A 1 74 ? -6.954 -1.000 -12.881 1.00 93.69 74 ALA A C 1
ATOM 555 O O . ALA A 1 74 ? -6.697 0.152 -12.541 1.00 93.69 74 ALA A O 1
ATOM 556 N N . GLN A 1 75 ? -6.954 -2.014 -12.005 1.00 94.75 75 GLN A N 1
ATOM 557 C CA . GLN A 1 75 ? -6.574 -1.875 -10.590 1.00 94.75 75 GLN A CA 1
ATOM 558 C C . GLN A 1 75 ? -5.136 -1.375 -10.430 1.00 94.75 75 GLN A C 1
ATOM 560 O O . GLN A 1 75 ? -4.905 -0.404 -9.714 1.00 94.75 75 GLN A O 1
ATOM 565 N N . LEU A 1 76 ? -4.185 -1.950 -11.165 1.00 92.75 76 LEU A N 1
ATOM 566 C CA . LEU A 1 76 ? -2.800 -1.482 -11.173 1.00 92.75 76 LEU A CA 1
ATOM 567 C C . LEU A 1 76 ? -2.663 -0.048 -11.709 1.00 92.75 76 LEU A C 1
ATOM 569 O O . LEU A 1 76 ? -1.910 0.743 -11.144 1.00 92.75 76 LEU A O 1
ATOM 573 N N . GLN A 1 77 ? -3.412 0.328 -12.750 1.00 92.88 77 GLN A N 1
ATOM 574 C CA . GLN A 1 77 ? -3.432 1.713 -13.231 1.00 92.88 77 GLN A CA 1
ATOM 575 C C . GLN A 1 77 ? -4.050 2.678 -12.214 1.00 92.88 77 GLN A C 1
ATOM 577 O O . GLN A 1 77 ? -3.548 3.791 -12.048 1.00 92.88 77 GLN A O 1
ATOM 582 N N . MET A 1 78 ? -5.110 2.274 -11.511 1.00 93.50 78 MET A N 1
ATOM 583 C CA . MET A 1 78 ? -5.663 3.055 -10.405 1.00 93.50 78 MET A CA 1
ATOM 584 C C . MET A 1 78 ? -4.616 3.243 -9.306 1.00 93.50 78 MET A C 1
ATOM 586 O O . MET A 1 78 ? -4.401 4.370 -8.864 1.00 93.50 78 MET A O 1
ATOM 590 N N . LEU A 1 79 ? -3.917 2.171 -8.915 1.00 93.38 79 LEU A N 1
ATOM 591 C CA . LEU A 1 79 ? -2.858 2.231 -7.912 1.00 93.38 79 LEU A CA 1
ATOM 592 C C . LEU A 1 79 ? -1.738 3.180 -8.333 1.00 93.38 79 LEU A C 1
ATOM 594 O O . LEU A 1 79 ? -1.392 4.072 -7.561 1.00 93.38 79 LEU A O 1
ATOM 598 N N . ALA A 1 80 ? -1.231 3.058 -9.561 1.00 91.56 80 ALA A N 1
ATOM 599 C CA . ALA A 1 80 ? -0.182 3.927 -10.090 1.00 91.56 80 ALA A CA 1
ATOM 600 C C . ALA A 1 80 ? -0.546 5.413 -10.006 1.00 91.56 80 ALA A C 1
ATOM 602 O O . ALA A 1 80 ? 0.289 6.232 -9.640 1.00 91.56 80 ALA A O 1
ATOM 603 N N . ASN A 1 81 ? -1.800 5.759 -10.301 1.00 91.88 81 ASN A N 1
ATOM 604 C CA . ASN A 1 81 ? -2.279 7.143 -10.302 1.00 91.88 81 ASN A CA 1
ATOM 605 C C . ASN A 1 81 ? -2.808 7.620 -8.938 1.00 91.88 81 ASN A C 1
ATOM 607 O O . ASN A 1 81 ? -3.337 8.727 -8.828 1.00 91.88 81 ASN A O 1
ATOM 611 N N . SER A 1 82 ? -2.699 6.796 -7.897 1.00 92.88 82 SER A N 1
ATOM 612 C CA . SER A 1 82 ? -3.233 7.103 -6.574 1.00 92.88 82 SER A CA 1
ATOM 613 C C . SER A 1 82 ? -2.352 8.065 -5.780 1.00 92.88 82 SER A C 1
ATOM 615 O O . SER A 1 82 ? -1.135 8.123 -5.961 1.00 92.88 82 SER A O 1
ATOM 617 N N . GLN A 1 83 ? -2.962 8.734 -4.795 1.00 92.06 83 GLN A N 1
ATOM 618 C CA . GLN A 1 83 ? -2.236 9.575 -3.834 1.00 92.06 83 GLN A CA 1
ATOM 619 C C . GLN A 1 83 ? -1.195 8.798 -3.025 1.00 92.06 83 GLN A C 1
ATOM 621 O O . GLN A 1 83 ? -0.201 9.371 -2.583 1.00 92.06 83 GLN A O 1
ATOM 626 N N . TYR A 1 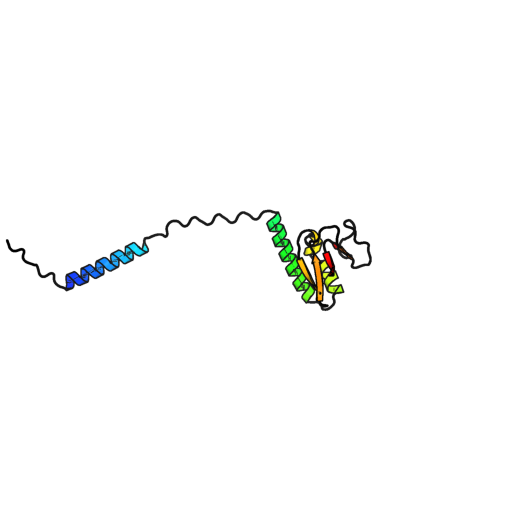84 ? -1.396 7.491 -2.853 1.00 92.75 84 TYR A N 1
ATOM 627 C CA . TYR A 1 84 ? -0.439 6.618 -2.188 1.00 92.75 84 TYR A CA 1
ATOM 628 C C . TYR A 1 84 ? 0.883 6.545 -2.971 1.00 92.75 84 TYR A C 1
ATOM 630 O O . TYR A 1 84 ? 1.962 6.675 -2.394 1.00 92.75 84 TYR A O 1
ATOM 638 N N . VAL A 1 85 ? 0.817 6.428 -4.297 1.00 90.62 85 VAL A N 1
ATOM 639 C CA . VAL A 1 85 ? 2.013 6.355 -5.145 1.00 90.62 85 VAL A CA 1
ATOM 640 C C . VAL A 1 85 ? 2.597 7.743 -5.409 1.00 90.62 85 VAL A C 1
ATOM 642 O O . VAL A 1 85 ? 3.799 7.939 -5.239 1.00 90.62 85 VAL A O 1
ATOM 645 N N . THR A 1 86 ? 1.773 8.739 -5.749 1.00 89.94 86 THR A N 1
ATOM 646 C CA . THR A 1 86 ? 2.258 10.102 -6.045 1.00 89.94 86 THR A CA 1
ATOM 647 C C . THR A 1 86 ? 2.860 10.808 -4.826 1.00 89.94 86 THR A C 1
ATOM 649 O O . THR A 1 86 ? 3.709 11.682 -4.990 1.00 89.94 86 THR A O 1
ATOM 652 N N . SER A 1 87 ? 2.481 10.413 -3.604 1.00 88.81 87 SER A N 1
ATOM 653 C CA . SER A 1 87 ? 3.091 10.902 -2.355 1.00 88.81 87 SER A CA 1
ATOM 654 C C . SER A 1 87 ? 4.324 10.098 -1.918 1.00 88.81 87 SER A C 1
ATOM 656 O O . SER A 1 87 ? 4.826 10.302 -0.813 1.00 88.81 87 SER A O 1
ATOM 658 N N . ASN A 1 88 ? 4.819 9.178 -2.755 1.00 88.81 88 ASN A N 1
ATOM 659 C CA . ASN A 1 88 ? 5.914 8.244 -2.465 1.00 88.81 88 ASN A CA 1
ATOM 660 C C . ASN A 1 88 ? 5.659 7.285 -1.287 1.00 88.81 88 ASN A C 1
ATOM 662 O O . ASN A 1 88 ? 6.594 6.643 -0.805 1.00 88.81 88 ASN A O 1
ATOM 666 N N . CYS A 1 89 ? 4.415 7.134 -0.822 1.00 91.56 89 CYS A N 1
ATOM 667 C CA . CYS A 1 89 ? 4.106 6.171 0.234 1.00 91.56 89 CYS A CA 1
ATOM 668 C C . CYS A 1 89 ? 4.394 4.738 -0.218 1.00 91.56 89 CYS A C 1
ATOM 670 O O . CYS A 1 89 ? 4.868 3.942 0.584 1.00 91.56 89 CYS A O 1
ATOM 672 N N . SER A 1 90 ? 4.225 4.436 -1.506 1.00 90.31 90 SER A N 1
ATOM 673 C CA . SER A 1 90 ? 4.588 3.138 -2.079 1.00 90.31 90 SER A CA 1
ATOM 674 C C . SER A 1 90 ? 6.067 2.769 -1.921 1.00 90.31 90 SER A C 1
ATOM 676 O O . SER A 1 90 ? 6.401 1.596 -2.013 1.00 90.31 90 SER A O 1
ATOM 678 N N . ILE A 1 91 ? 6.957 3.732 -1.650 1.00 90.25 91 ILE A N 1
ATOM 679 C CA . ILE A 1 91 ? 8.394 3.500 -1.441 1.00 90.25 91 ILE A CA 1
ATOM 680 C C . ILE A 1 91 ? 8.720 3.272 0.038 1.00 90.25 91 ILE A C 1
ATOM 682 O O . ILE A 1 91 ? 9.563 2.434 0.354 1.00 90.25 91 ILE A O 1
ATOM 686 N N . TYR A 1 92 ? 8.079 4.025 0.935 1.00 88.00 92 TYR A N 1
ATOM 687 C CA . TYR A 1 92 ? 8.473 4.118 2.348 1.00 88.00 92 TYR A CA 1
ATOM 688 C C . TYR A 1 92 ? 7.508 3.438 3.324 1.00 88.00 92 TYR A C 1
ATOM 690 O O . TYR A 1 92 ? 7.844 3.270 4.496 1.00 88.00 92 TYR A O 1
ATOM 698 N N . PHE A 1 93 ? 6.305 3.086 2.875 1.00 91.25 93 PHE A N 1
ATOM 699 C CA . PHE A 1 93 ? 5.251 2.523 3.707 1.00 91.25 93 PHE A CA 1
ATOM 700 C C . PHE A 1 93 ? 4.849 1.150 3.187 1.00 91.25 93 PHE A C 1
ATOM 702 O O . PHE A 1 93 ? 4.317 1.045 2.083 1.00 91.25 93 PHE A O 1
ATOM 709 N N . GLN A 1 94 ? 5.070 0.113 3.995 1.00 92.94 94 GLN A N 1
ATOM 710 C CA . GLN A 1 94 ? 4.712 -1.244 3.609 1.00 92.94 94 GLN A CA 1
ATOM 711 C C . GLN A 1 94 ? 3.197 -1.437 3.637 1.00 92.94 94 GLN A C 1
ATOM 713 O O . GLN A 1 94 ? 2.556 -1.244 4.670 1.00 92.94 94 GLN A O 1
ATOM 718 N N . TYR A 1 95 ? 2.629 -1.809 2.495 1.00 94.06 95 TYR A N 1
ATOM 719 C CA . TYR A 1 95 ? 1.218 -2.150 2.367 1.00 94.06 95 TYR A CA 1
ATOM 720 C C . TYR A 1 95 ? 1.038 -3.169 1.253 1.00 94.06 95 TYR A C 1
ATOM 722 O O . TYR A 1 95 ? 1.721 -3.097 0.233 1.00 94.06 95 TYR A O 1
ATOM 730 N N . SER A 1 96 ? 0.110 -4.095 1.452 1.00 94.94 96 SER A N 1
ATOM 731 C CA . SER A 1 96 ? -0.226 -5.116 0.472 1.00 94.94 96 SER A CA 1
ATOM 732 C C . SER A 1 96 ? -1.636 -4.893 -0.061 1.00 94.94 96 SER A C 1
ATOM 734 O O . SER A 1 96 ? -2.572 -4.662 0.707 1.00 94.94 96 SER A O 1
ATOM 736 N N . PHE A 1 97 ? -1.777 -4.959 -1.380 1.00 95.00 97 PHE A N 1
ATOM 737 C CA . PHE A 1 97 ? -3.055 -4.899 -2.071 1.00 95.00 97 PHE A CA 1
ATOM 738 C C . PHE A 1 97 ? -3.342 -6.235 -2.739 1.00 95.00 97 PHE A C 1
ATOM 740 O O . PHE A 1 97 ? -2.492 -6.781 -3.436 1.00 95.00 97 PHE A O 1
ATOM 747 N N . THR A 1 98 ? -4.564 -6.733 -2.597 1.00 95.00 98 THR A N 1
ATOM 748 C CA . THR A 1 98 ? -5.012 -7.918 -3.332 1.00 95.00 98 THR A CA 1
ATOM 749 C C . THR A 1 98 ? -5.781 -7.477 -4.570 1.00 95.00 98 THR A C 1
ATOM 751 O O . THR A 1 98 ? -6.792 -6.780 -4.472 1.00 95.00 98 THR A O 1
ATOM 754 N N . LEU A 1 99 ? -5.299 -7.878 -5.741 1.00 94.25 99 LEU A N 1
ATOM 755 C CA . LEU A 1 99 ? -5.985 -7.666 -7.010 1.00 94.25 99 LEU A CA 1
ATOM 756 C C . LEU A 1 99 ? -7.158 -8.645 -7.156 1.00 94.25 99 LEU A C 1
ATOM 758 O O . LEU A 1 99 ? -7.237 -9.672 -6.482 1.00 94.25 99 LEU A O 1
ATOM 762 N N . TYR A 1 100 ? -8.078 -8.358 -8.076 1.00 93.19 100 TYR A N 1
ATOM 763 C CA . TYR A 1 100 ? -9.287 -9.159 -8.286 1.00 93.19 100 TYR A CA 1
ATOM 764 C C . TYR A 1 100 ? -8.987 -10.614 -8.683 1.00 93.19 100 TYR A C 1
ATOM 766 O O . TYR A 1 100 ? -9.724 -11.528 -8.325 1.00 93.19 100 TYR A O 1
ATOM 774 N N . ASN A 1 101 ? -7.883 -10.843 -9.397 1.00 93.38 101 ASN A N 1
ATOM 775 C CA . ASN A 1 101 ? -7.419 -12.178 -9.779 1.00 93.38 101 ASN A CA 1
ATOM 776 C C . ASN A 1 101 ? -6.723 -12.944 -8.634 1.00 93.38 101 ASN A C 1
ATOM 778 O O . ASN A 1 101 ? -6.264 -14.062 -8.858 1.00 93.38 101 ASN A O 1
ATOM 782 N N . GLY A 1 102 ? -6.619 -12.355 -7.439 1.00 91.94 102 GLY A N 1
ATOM 783 C CA . GLY A 1 102 ? -5.944 -12.935 -6.280 1.00 91.94 102 GLY A CA 1
ATOM 784 C C . GLY A 1 102 ? -4.433 -12.699 -6.230 1.00 91.94 102 GLY A C 1
ATOM 785 O O . GLY A 1 102 ? -3.814 -13.119 -5.258 1.00 91.94 102 GLY A O 1
ATOM 786 N N . SER A 1 103 ? -3.839 -12.032 -7.227 1.00 92.31 103 SER A N 1
ATOM 787 C CA . SER A 1 103 ? -2.436 -11.599 -7.161 1.00 92.31 103 SER A CA 1
ATOM 788 C C . SER A 1 103 ? -2.246 -10.537 -6.083 1.00 92.31 103 SER A C 1
ATOM 790 O O . SER A 1 103 ? -3.141 -9.722 -5.839 1.00 92.31 103 SER A O 1
ATOM 792 N N . GLU A 1 104 ? -1.068 -10.515 -5.471 1.00 94.25 104 GLU A N 1
ATOM 793 C CA . GLU A 1 104 ? -0.750 -9.584 -4.393 1.00 94.25 104 GLU A CA 1
ATOM 794 C C . GLU A 1 104 ? 0.255 -8.536 -4.878 1.00 94.25 104 GLU A C 1
ATOM 796 O O . GLU A 1 104 ? 1.238 -8.850 -5.543 1.00 94.25 104 GLU A O 1
ATOM 801 N N . VAL A 1 105 ? -0.002 -7.269 -4.571 1.00 94.12 105 VAL A N 1
ATOM 802 C CA . VAL A 1 105 ? 0.907 -6.155 -4.838 1.00 94.12 105 VAL A CA 1
ATOM 803 C C . VAL A 1 105 ? 1.448 -5.682 -3.505 1.00 94.12 105 VAL A C 1
ATOM 805 O O . VAL A 1 105 ? 0.743 -5.014 -2.749 1.00 94.12 105 VAL A O 1
ATOM 808 N N . GLU A 1 106 ? 2.698 -6.019 -3.219 1.00 95.12 106 GLU A N 1
ATOM 809 C CA . GLU A 1 106 ? 3.375 -5.572 -2.009 1.00 95.12 106 GLU A CA 1
ATOM 810 C C . GLU A 1 106 ? 4.175 -4.308 -2.308 1.00 95.12 106 GLU A C 1
ATOM 812 O O . GLU A 1 106 ? 5.046 -4.308 -3.171 1.00 95.12 106 GLU A O 1
ATOM 817 N N . CYS A 1 107 ? 3.874 -3.233 -1.588 1.00 93.06 107 CYS A N 1
ATOM 818 C CA . CYS A 1 107 ? 4.543 -1.940 -1.656 1.00 93.06 107 CYS A CA 1
ATOM 819 C C . CYS A 1 107 ? 5.372 -1.676 -0.394 1.00 93.06 107 CYS A C 1
ATOM 821 O O . CYS A 1 107 ? 5.229 -2.373 0.606 1.00 93.06 107 CYS A O 1
ATOM 823 N N . GLY A 1 108 ? 6.219 -0.648 -0.419 1.00 90.81 108 GLY A N 1
ATOM 824 C CA . GLY A 1 108 ? 7.115 -0.262 0.675 1.00 90.81 108 GLY A CA 1
ATOM 825 C C . GLY A 1 108 ? 8.449 -1.006 0.676 1.00 90.81 108 GLY A C 1
ATOM 826 O O . GLY A 1 108 ? 9.131 -1.038 1.698 1.00 90.81 108 GLY A O 1
ATOM 827 N N . LEU A 1 109 ? 8.831 -1.596 -0.459 1.00 89.38 109 LEU A N 1
ATOM 828 C CA . LEU A 1 109 ? 10.055 -2.390 -0.610 1.00 89.38 109 LEU A CA 1
ATOM 829 C C . LEU A 1 109 ? 11.290 -1.534 -0.963 1.00 89.38 109 LEU A C 1
ATOM 831 O O . LEU A 1 109 ? 12.389 -2.051 -1.170 1.00 89.38 109 LEU A O 1
ATOM 835 N N . GLY A 1 110 ? 11.127 -0.210 -1.009 1.00 85.75 110 GLY A N 1
ATOM 836 C CA . GLY A 1 110 ? 12.182 0.750 -1.321 1.00 85.75 110 GLY A CA 1
ATOM 837 C C . GLY A 1 110 ? 12.298 1.097 -2.813 1.00 85.75 110 GLY A C 1
ATOM 838 O O . GLY A 1 110 ? 11.710 0.452 -3.674 1.00 85.75 110 GLY A O 1
ATOM 839 N N . PRO A 1 111 ? 13.076 2.135 -3.160 1.00 84.00 111 PRO A N 1
ATOM 840 C CA . PRO A 1 111 ? 13.017 2.786 -4.476 1.00 84.00 111 PRO A CA 1
ATOM 841 C C . PRO A 1 111 ? 13.610 1.959 -5.627 1.00 84.00 111 PRO A C 1
ATOM 843 O O . PRO A 1 111 ? 13.495 2.353 -6.784 1.00 84.00 111 PRO A O 1
ATOM 846 N N . ASN A 1 112 ? 14.271 0.841 -5.319 1.00 83.94 112 ASN A N 1
ATOM 847 C CA . ASN A 1 112 ? 14.923 -0.024 -6.306 1.00 83.94 112 ASN A CA 1
ATOM 848 C C . ASN A 1 112 ? 13.968 -1.035 -6.947 1.00 83.94 112 ASN A C 1
ATOM 850 O O . ASN A 1 112 ? 14.325 -1.649 -7.949 1.00 83.94 112 ASN A O 1
ATOM 854 N N . LEU A 1 113 ? 12.785 -1.220 -6.364 1.00 86.50 113 LEU A N 1
ATOM 855 C CA . LEU A 1 113 ? 11.754 -2.109 -6.879 1.00 86.50 113 LEU A CA 1
ATOM 856 C C . LEU A 1 113 ? 10.646 -1.283 -7.511 1.00 86.50 113 LEU A C 1
ATOM 858 O O . LEU A 1 113 ? 10.336 -0.187 -7.043 1.00 86.50 113 LEU A O 1
ATOM 862 N N . CYS A 1 114 ? 10.060 -1.794 -8.587 1.00 89.25 114 CYS A N 1
ATOM 863 C CA . CYS A 1 114 ? 8.828 -1.249 -9.123 1.00 89.25 114 CYS A CA 1
ATOM 864 C C . CYS A 1 114 ? 8.080 -2.252 -9.993 1.00 89.25 114 CYS A C 1
ATOM 866 O O . CYS A 1 114 ? 8.667 -3.158 -10.588 1.00 89.25 114 CYS A O 1
ATOM 868 N N . ILE A 1 115 ? 6.774 -2.025 -10.118 1.00 89.50 115 ILE A N 1
ATOM 869 C CA . ILE A 1 115 ? 5.931 -2.708 -11.096 1.00 89.50 115 ILE A CA 1
ATOM 870 C C . ILE A 1 115 ? 5.918 -1.875 -12.369 1.00 89.50 115 ILE A C 1
ATOM 872 O O . ILE A 1 115 ? 5.570 -0.695 -12.347 1.00 89.50 115 ILE A O 1
ATOM 876 N N . ASN A 1 116 ? 6.275 -2.499 -13.483 1.00 87.88 116 ASN A N 1
ATOM 877 C CA . ASN A 1 116 ? 6.227 -1.893 -14.803 1.00 87.88 116 ASN A CA 1
ATOM 878 C C . ASN A 1 116 ? 4.862 -2.146 -15.454 1.00 87.88 116 ASN A C 1
ATOM 880 O O . ASN A 1 116 ? 4.485 -3.300 -15.646 1.00 87.88 116 ASN A O 1
ATOM 884 N N . LEU A 1 117 ? 4.147 -1.081 -15.819 1.00 85.44 117 LEU A N 1
ATOM 885 C CA . LEU A 1 117 ? 2.816 -1.173 -16.430 1.00 85.44 117 LEU A CA 1
ATOM 886 C C . LEU A 1 117 ? 2.838 -1.035 -17.958 1.00 85.44 117 LEU A C 1
ATOM 888 O O . LEU A 1 117 ? 1.892 -1.460 -18.616 1.00 85.44 117 LEU A O 1
ATOM 892 N N . SER A 1 118 ? 3.907 -0.471 -18.530 1.00 73.44 118 SER A N 1
ATOM 893 C CA . SER A 1 118 ? 3.965 -0.091 -19.956 1.00 73.44 118 SER A CA 1
ATOM 894 C C . SER A 1 118 ? 5.116 -0.741 -20.734 1.00 73.44 118 SER A C 1
ATOM 896 O O . SER A 1 118 ? 5.367 -0.368 -21.877 1.00 73.44 118 SER A O 1
ATOM 898 N N . GLY A 1 119 ? 5.854 -1.679 -20.133 1.00 63.59 119 GLY A N 1
ATOM 899 C CA . GLY A 1 119 ? 7.052 -2.278 -20.741 1.00 63.59 119 GLY A CA 1
ATOM 900 C C . GLY A 1 119 ? 8.323 -1.420 -20.624 1.00 63.59 119 GLY A C 1
ATOM 901 O O . GLY A 1 119 ? 9.375 -1.805 -21.124 1.00 63.59 119 GLY A O 1
ATOM 902 N N . SER A 1 120 ? 8.271 -0.299 -19.900 1.00 59.28 120 SER A N 1
ATOM 903 C CA . SER A 1 120 ? 9.400 0.609 -19.646 1.00 59.28 120 SER A CA 1
ATOM 904 C C . SER A 1 120 ? 10.330 0.079 -18.551 1.00 59.28 120 SER A C 1
ATOM 906 O O . SER A 1 120 ? 9.865 -0.386 -17.520 1.00 59.28 120 SER A O 1
ATOM 908 N N . SER A 1 121 ? 11.652 0.171 -18.712 1.00 60.94 121 SER A N 1
ATOM 909 C CA . SER A 1 121 ? 12.593 -0.301 -17.684 1.00 60.94 121 SER A CA 1
ATOM 910 C C . SER A 1 121 ? 12.307 0.326 -16.316 1.00 60.94 121 SER A C 1
ATOM 912 O O . SER A 1 121 ? 12.274 1.551 -16.173 1.00 60.94 121 SER A O 1
ATOM 914 N N . CYS A 1 122 ? 12.142 -0.536 -15.319 1.00 65.50 122 CYS A N 1
ATOM 915 C CA . CYS A 1 122 ? 11.889 -0.167 -13.942 1.00 65.50 122 CYS A CA 1
ATOM 916 C C . CYS A 1 122 ? 13.187 0.347 -13.304 1.00 65.50 122 CYS A C 1
ATOM 918 O O . CYS A 1 122 ? 14.020 -0.429 -12.848 1.00 65.50 122 CYS A O 1
ATOM 920 N N . SER A 1 123 ? 13.402 1.660 -13.372 1.00 63.91 123 SER A N 1
ATOM 921 C CA . SER A 1 123 ? 14.581 2.326 -12.815 1.00 63.91 123 SER A CA 1
ATOM 922 C C . SER A 1 123 ? 14.129 3.373 -11.794 1.00 63.91 123 SER A C 1
ATOM 924 O O . SER A 1 123 ? 13.159 4.075 -12.085 1.00 63.91 123 SER A O 1
ATOM 926 N N . PRO A 1 124 ? 14.806 3.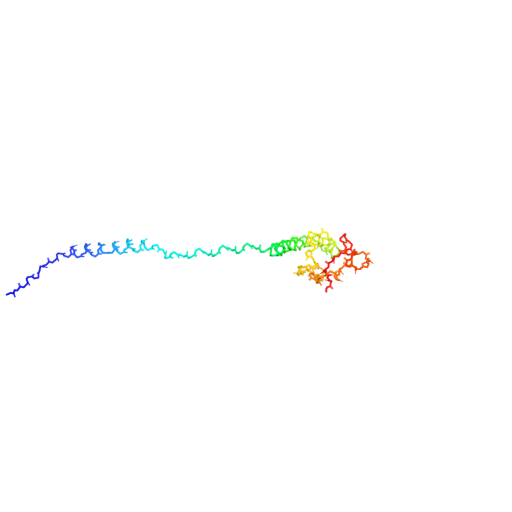548 -10.643 1.00 55.50 124 PRO A N 1
ATOM 927 C CA . PRO A 1 124 ? 14.414 4.507 -9.598 1.00 55.50 124 PRO A CA 1
ATOM 928 C C . PRO A 1 124 ? 14.222 5.947 -10.100 1.00 55.50 124 PRO A C 1
ATOM 930 O O . PRO A 1 124 ? 13.485 6.727 -9.509 1.00 55.50 124 PRO A O 1
ATOM 933 N N . SER A 1 125 ? 14.892 6.305 -11.198 1.00 57.12 125 SER A N 1
ATOM 934 C CA . SER A 1 125 ? 14.828 7.618 -11.849 1.00 57.12 125 SER A CA 1
ATOM 935 C C . SER A 1 125 ? 13.759 7.737 -12.946 1.00 57.12 125 SER A C 1
ATOM 937 O O . SER A 1 125 ? 13.534 8.835 -13.447 1.00 57.12 125 SER A O 1
ATOM 939 N N . ILE A 1 126 ? 13.120 6.629 -13.337 1.00 56.09 126 ILE A N 1
ATOM 940 C CA . ILE A 1 126 ? 12.166 6.533 -14.462 1.00 56.09 126 ILE A CA 1
ATOM 941 C C . ILE A 1 126 ? 10.807 5.978 -13.996 1.00 56.09 126 ILE A C 1
ATOM 943 O O . ILE A 1 126 ? 9.792 6.180 -14.661 1.00 56.09 126 ILE A O 1
ATOM 947 N N . ALA A 1 127 ? 10.765 5.300 -12.844 1.00 64.25 127 ALA A N 1
ATOM 948 C CA . ALA A 1 127 ? 9.564 4.719 -12.268 1.00 64.25 127 ALA A CA 1
ATOM 949 C C . ALA A 1 127 ? 8.656 5.817 -11.706 1.00 64.25 127 ALA A C 1
ATOM 951 O O . ALA A 1 127 ? 8.660 6.127 -10.519 1.00 64.25 127 ALA A O 1
ATOM 952 N N . SER A 1 128 ? 7.909 6.452 -12.597 1.00 67.25 128 SER A N 1
ATOM 953 C CA . SER A 1 128 ? 6.914 7.454 -12.259 1.00 67.25 128 SER A CA 1
ATOM 954 C C . SER A 1 128 ? 5.558 7.045 -12.829 1.00 67.25 128 SER A C 1
ATOM 956 O O . SER A 1 128 ? 5.488 6.505 -13.945 1.00 67.25 128 SER A O 1
ATOM 958 N N . PRO A 1 129 ? 4.469 7.318 -12.094 1.00 69.56 129 PRO A N 1
ATOM 959 C CA . PRO A 1 129 ? 3.125 7.252 -12.644 1.00 69.56 129 PRO A CA 1
ATOM 960 C C . PRO A 1 129 ? 3.036 8.021 -13.971 1.00 69.56 129 PRO A C 1
ATOM 962 O O . PRO A 1 129 ? 3.703 9.048 -14.122 1.00 69.56 129 PRO A O 1
ATOM 965 N N . PRO A 1 130 ? 2.233 7.561 -14.946 1.00 73.88 130 PRO A N 1
ATOM 966 C CA . PRO A 1 130 ? 1.300 6.429 -14.881 1.00 73.88 130 PRO A CA 1
ATOM 967 C C . PRO A 1 130 ? 1.916 5.079 -15.295 1.00 73.88 130 PRO A C 1
ATOM 969 O O . PRO A 1 130 ? 1.213 4.075 -15.346 1.00 73.88 130 PRO A O 1
ATOM 972 N N . ASN A 1 131 ? 3.205 5.047 -15.642 1.00 81.00 131 ASN A N 1
ATOM 973 C CA . ASN A 1 131 ? 3.810 3.924 -16.368 1.00 81.00 131 ASN A CA 1
ATOM 974 C C . ASN A 1 131 ? 4.479 2.879 -15.468 1.00 81.00 131 ASN A C 1
ATOM 976 O O . ASN A 1 131 ? 4.801 1.778 -15.918 1.00 81.00 131 ASN A O 1
ATOM 980 N N . ALA A 1 132 ? 4.713 3.223 -14.205 1.00 87.06 132 ALA A N 1
ATOM 981 C CA . ALA A 1 132 ? 5.268 2.316 -13.219 1.00 87.06 132 ALA A CA 1
ATOM 982 C C . ALA A 1 132 ? 4.789 2.670 -11.810 1.00 87.06 132 ALA A C 1
ATOM 984 O O . ALA A 1 132 ? 4.401 3.808 -11.538 1.00 87.06 132 ALA A O 1
ATOM 985 N N . ILE A 1 133 ? 4.877 1.690 -10.914 1.00 89.88 133 ILE A N 1
ATOM 986 C CA . ILE A 1 133 ? 4.571 1.834 -9.492 1.00 89.88 133 ILE A CA 1
ATOM 987 C C . ILE A 1 133 ? 5.871 1.646 -8.698 1.00 89.88 133 ILE A C 1
ATOM 989 O O . ILE A 1 133 ? 6.289 0.502 -8.502 1.00 89.88 133 ILE A O 1
ATOM 993 N N . PRO A 1 134 ? 6.552 2.728 -8.275 1.00 89.94 134 PRO A N 1
ATOM 994 C CA . PRO A 1 134 ? 7.781 2.634 -7.495 1.00 89.94 134 PRO A CA 1
ATOM 995 C C . PRO A 1 134 ? 7.539 2.042 -6.108 1.00 89.94 134 PRO A C 1
ATOM 997 O O . PRO A 1 134 ? 6.541 2.345 -5.461 1.00 89.94 134 PRO A O 1
ATOM 1000 N N . GLY A 1 135 ? 8.486 1.240 -5.635 1.00 89.69 135 GLY A N 1
ATOM 1001 C CA . GLY A 1 135 ? 8.474 0.623 -4.314 1.00 89.69 135 GLY A CA 1
ATOM 1002 C C . GLY A 1 135 ? 7.586 -0.603 -4.162 1.00 89.69 135 GLY A C 1
ATOM 1003 O O . GLY A 1 135 ? 7.467 -1.101 -3.043 1.00 89.69 135 GLY A O 1
ATOM 1004 N N . CYS A 1 136 ? 6.996 -1.089 -5.257 1.00 91.19 136 CYS A N 1
ATOM 1005 C CA . CYS A 1 136 ? 6.096 -2.234 -5.244 1.00 91.19 136 CYS A CA 1
ATOM 1006 C C . CYS A 1 136 ? 6.579 -3.391 -6.123 1.00 91.19 136 CYS A C 1
ATOM 1008 O O . CYS A 1 136 ? 7.297 -3.179 -7.101 1.00 91.19 136 CYS A O 1
ATOM 1010 N N . GLU A 1 137 ? 6.121 -4.598 -5.803 1.00 92.00 137 GLU A N 1
ATOM 1011 C CA . GLU A 1 137 ? 6.341 -5.836 -6.552 1.00 92.00 137 GLU A CA 1
ATOM 1012 C C . GLU A 1 137 ? 5.048 -6.671 -6.587 1.00 92.00 137 GLU A C 1
ATOM 1014 O O . GLU A 1 137 ? 4.225 -6.596 -5.674 1.00 92.00 137 GLU A O 1
ATOM 1019 N N . LEU A 1 138 ? 4.852 -7.435 -7.666 1.00 91.00 138 LEU A N 1
ATOM 1020 C CA . LEU A 1 138 ? 3.766 -8.412 -7.799 1.00 91.00 138 LEU A CA 1
ATOM 1021 C C . LEU A 1 138 ? 4.236 -9.771 -7.267 1.00 91.00 138 LEU A C 1
ATOM 1023 O O . LEU A 1 138 ? 5.264 -10.273 -7.721 1.00 91.00 138 LEU A O 1
ATOM 1027 N N . LYS A 1 139 ? 3.466 -10.362 -6.354 1.00 85.62 139 LYS A N 1
ATOM 1028 C CA . LYS A 1 139 ? 3.663 -11.708 -5.806 1.00 85.62 139 LYS A CA 1
ATOM 1029 C C . LYS A 1 139 ? 2.651 -12.711 -6.353 1.00 85.62 139 LYS A C 1
ATOM 1031 O O . LYS A 1 139 ? 1.482 -12.324 -6.606 1.00 85.62 139 LYS A O 1
#

Organism: Nanobsidianus stetteri (NCBI:txid1294122)

Sequence (139 aa):
MIKRTQNLPLNTIILAIIAIAIVVFLIGNFILPPNQPTPPTPPTPSPNQKIFALCSEYASAINTQMGTSTDPNAQLQMLANSQYVTSNCSIYFQYSFTLYNGSEVECGLGPNLCINLSGSSCSPSIASPPNAIPGCELK

Secondary structure (DSSP, 8-state):
---------HHHHHHHHHHHHHHHHHHHTT-PPP-PPPPP-PPPPPHHHHHHHHHHHHHHHHHHHHTT-S-HHHHHHHHHTSHHHHTTHHHHS-EEEE-TTS-EEEE-S-TT-EEESSS----TTT--TTTEEETEEE-

Foldseek 3Di:
DDPPPPPPPVVVVVVVVVVVVVVVVVVVVPPDPDPDPDPPDPPPDDPVSVVQVVLVVQLVVLLVVQVVDLDQLVSLQSQQPTPNQVVVVQAQPWDWHQHNVRKIKTGNQHQQDKAANAPDDRHSVPQHPPGIRGRIDID

Radius of gyration: 34.98 Å; chains: 1; bounding box: 52×28×115 Å